Protein AF-A0AAJ6JG89-F1 (afdb_monomer)

Radius of gyration: 14.77 Å; Cα contacts (8 Å, |Δi|>4): 32; chains: 1; bounding box: 33×25×38 Å

pLDDT: mean 83.09, std 14.22, range [32.19, 92.69]

Foldseek 3Di:
DDVVVLLVLLVVLVVVVVVLVVVLVVLVPDDPVSSVVVVVVSVVVNCCSVPVPVVVSCVVPVVNDDDPPPPPDD

Secondary structure (DSSP, 8-state):
--HHHHHHHHHHHHHHHHHHHHHHHHHHTS-HHHHHHHHHHHHHHHHHHIIIIIHHHHHH-GGGSPP-------

Sequence (74 aa):
MKREQAVRITDHLLDACEALDKADMAIAGLGKEERLRFDRLLYEVVQDLEDKLLLPICEQYPDLLPPEPERSRP

Nearest PDB structures (foldseek):
  7tvb-assembly1_A  TM=8.413E-01  e=4.779E+00  Homo sapiens
  6dkm-assembly3_E  TM=8.781E-01  e=7.470E+00  synthetic construct

Structure (mmCIF, N/CA/C/O backbone):
data_AF-A0AAJ6JG89-F1
#
_entry.id   AF-A0AAJ6JG89-F1
#
loop_
_atom_site.group_PDB
_atom_site.id
_atom_site.type_symbol
_atom_site.label_atom_id
_atom_site.label_alt_id
_atom_site.label_comp_id
_atom_site.label_asym_id
_atom_site.label_entity_id
_atom_site.label_seq_id
_atom_site.pdbx_PDB_i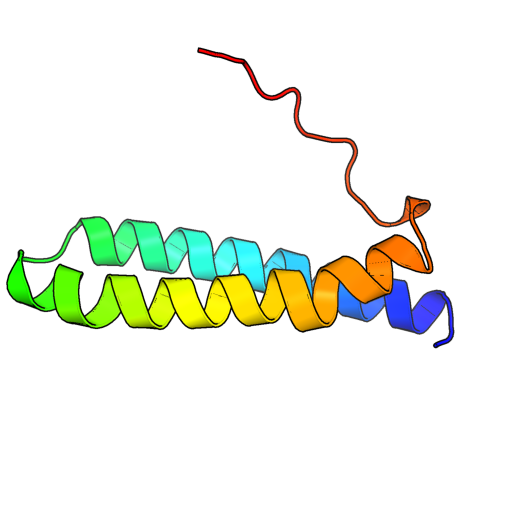ns_code
_atom_site.Cartn_x
_atom_site.Cartn_y
_atom_site.Cartn_z
_atom_site.occupancy
_atom_site.B_iso_or_equiv
_atom_site.auth_seq_id
_atom_site.auth_comp_id
_atom_site.auth_asym_id
_atom_site.auth_atom_id
_atom_site.pdbx_PDB_model_num
ATOM 1 N N . MET A 1 1 ? 18.445 0.987 -10.526 1.00 83.06 1 MET A N 1
ATOM 2 C CA . MET A 1 1 ? 17.567 -0.197 -10.706 1.00 83.06 1 MET A CA 1
ATOM 3 C C . MET A 1 1 ? 17.341 -0.429 -12.205 1.00 83.06 1 MET A C 1
ATOM 5 O O . MET A 1 1 ? 17.651 0.474 -12.966 1.00 83.06 1 MET A O 1
ATOM 9 N N . LYS A 1 2 ? 16.885 -1.605 -12.667 1.00 91.81 2 LYS A N 1
ATOM 10 C CA . LYS A 1 2 ? 16.437 -1.784 -14.070 1.00 91.81 2 LYS A CA 1
ATOM 11 C C . LYS A 1 2 ? 14.947 -1.451 -14.184 1.00 91.81 2 LYS A C 1
ATOM 13 O O . LYS A 1 2 ? 14.197 -1.821 -13.287 1.00 91.81 2 LYS A O 1
ATOM 18 N N . ARG A 1 3 ? 14.501 -0.858 -15.297 1.00 88.12 3 ARG A N 1
ATOM 19 C CA . ARG A 1 3 ? 13.088 -0.470 -15.497 1.00 88.12 3 ARG A CA 1
ATOM 20 C C . ARG A 1 3 ? 12.109 -1.631 -15.284 1.00 88.12 3 ARG A C 1
ATOM 22 O O . ARG A 1 3 ? 11.109 -1.470 -14.608 1.00 88.12 3 ARG A O 1
ATOM 29 N N . GLU A 1 4 ? 12.420 -2.824 -15.782 1.00 90.50 4 GLU A N 1
ATOM 30 C CA . GLU A 1 4 ? 11.581 -4.022 -15.584 1.00 90.50 4 GLU A CA 1
ATOM 31 C C . GLU A 1 4 ? 11.424 -4.418 -14.110 1.00 90.50 4 GLU A C 1
ATOM 33 O O . GLU A 1 4 ? 10.402 -4.964 -13.711 1.00 90.50 4 GLU A O 1
ATOM 38 N N . GLN A 1 5 ? 12.456 -4.178 -13.299 1.00 90.00 5 GLN A N 1
ATOM 39 C CA . GLN A 1 5 ? 12.396 -4.407 -11.860 1.00 90.00 5 GLN A CA 1
ATOM 40 C C . GLN A 1 5 ? 11.587 -3.306 -11.169 1.00 90.00 5 GLN A C 1
ATOM 42 O O . GLN A 1 5 ? 10.839 -3.620 -10.252 1.00 90.00 5 GLN A O 1
AT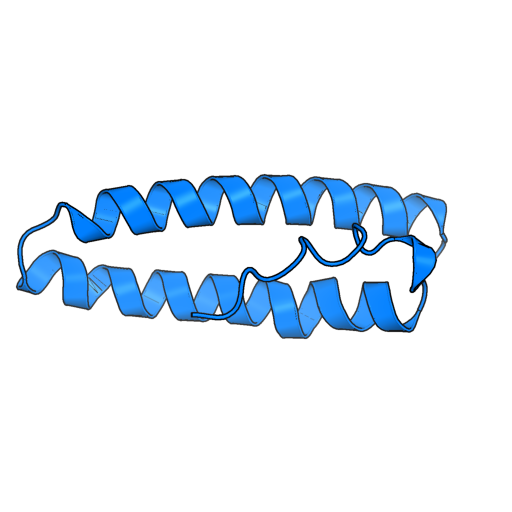OM 47 N N . ALA A 1 6 ? 11.709 -2.061 -11.638 1.00 89.69 6 ALA A N 1
ATOM 48 C CA . ALA A 1 6 ? 10.910 -0.935 -11.166 1.00 89.69 6 ALA A CA 1
ATOM 49 C C . ALA A 1 6 ? 9.414 -1.204 -11.350 1.00 89.69 6 ALA A C 1
ATOM 51 O O . ALA A 1 6 ? 8.683 -1.150 -10.375 1.00 89.69 6 ALA A O 1
ATOM 52 N N . VAL A 1 7 ? 9.006 -1.623 -12.555 1.00 88.88 7 VAL A N 1
ATOM 53 C CA . VAL A 1 7 ? 7.614 -1.990 -12.875 1.00 88.88 7 VAL A CA 1
ATOM 54 C C . VAL A 1 7 ? 7.076 -3.026 -11.890 1.00 88.88 7 VAL A C 1
ATOM 56 O O . VAL A 1 7 ? 6.070 -2.783 -11.242 1.00 88.88 7 VAL A O 1
ATOM 59 N N . ARG A 1 8 ? 7.787 -4.146 -11.701 1.00 91.00 8 ARG A N 1
ATOM 60 C CA . ARG A 1 8 ? 7.328 -5.205 -10.786 1.00 91.00 8 ARG A CA 1
ATOM 61 C C . ARG A 1 8 ? 7.212 -4.739 -9.337 1.00 91.00 8 ARG A C 1
ATOM 63 O O . ARG A 1 8 ? 6.324 -5.190 -8.626 1.00 91.00 8 ARG A O 1
ATOM 70 N N . ILE A 1 9 ? 8.133 -3.889 -8.878 1.00 89.38 9 ILE A N 1
ATOM 71 C CA . ILE A 1 9 ? 8.064 -3.348 -7.517 1.00 89.38 9 ILE A CA 1
ATOM 72 C C . ILE A 1 9 ? 6.882 -2.386 -7.402 1.00 89.38 9 ILE A C 1
ATOM 74 O O . ILE A 1 9 ? 6.149 -2.479 -6.427 1.00 89.38 9 ILE A O 1
ATOM 78 N N . THR A 1 10 ? 6.665 -1.517 -8.391 1.00 87.31 10 THR A N 1
ATOM 79 C CA . THR A 1 10 ? 5.509 -0.616 -8.432 1.00 87.31 10 THR A CA 1
ATOM 80 C C . THR A 1 10 ? 4.194 -1.392 -8.415 1.00 87.31 10 THR A C 1
ATOM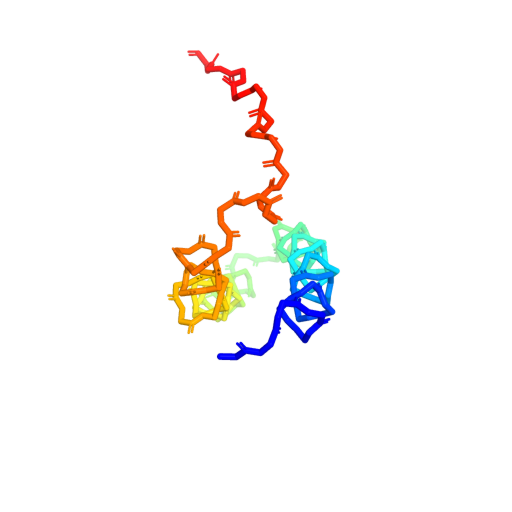 82 O O . THR A 1 10 ? 3.340 -1.066 -7.602 1.00 87.31 10 THR A O 1
ATOM 85 N N . ASP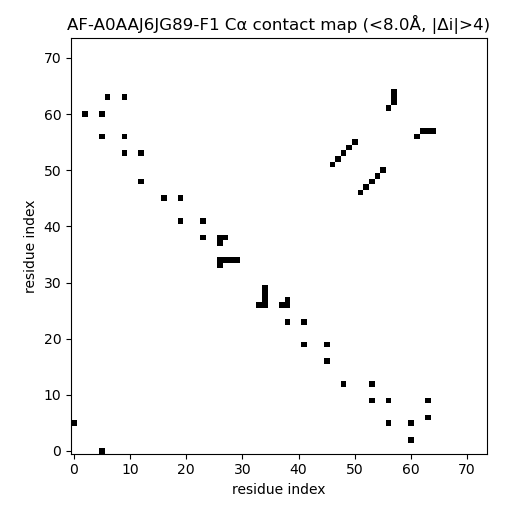 A 1 11 ? 4.050 -2.454 -9.213 1.00 89.25 11 ASP A N 1
ATOM 86 C CA . ASP A 1 11 ? 2.836 -3.286 -9.218 1.00 89.25 11 ASP A CA 1
ATOM 87 C C . ASP A 1 11 ? 2.551 -3.864 -7.820 1.00 89.25 11 ASP A C 1
ATOM 89 O O . ASP A 1 11 ? 1.458 -3.710 -7.282 1.00 89.25 11 ASP A O 1
ATOM 93 N N . HIS A 1 12 ? 3.565 -4.447 -7.172 1.00 90.69 12 HIS A N 1
ATOM 94 C CA . HIS A 1 12 ? 3.422 -4.971 -5.811 1.00 90.69 12 HIS A CA 1
ATOM 95 C C . HIS A 1 12 ? 3.146 -3.890 -4.761 1.00 90.69 12 HIS A C 1
ATOM 97 O O . HIS A 1 12 ? 2.468 -4.162 -3.771 1.00 90.69 12 HIS A O 1
ATOM 103 N N . LEU A 1 13 ? 3.683 -2.682 -4.943 1.00 88.69 13 LEU A N 1
ATOM 104 C CA . LEU A 1 13 ? 3.400 -1.551 -4.064 1.00 88.69 13 LEU A CA 1
ATOM 105 C C . LEU A 1 13 ? 1.951 -1.097 -4.195 1.00 88.69 13 LEU A C 1
ATOM 107 O O . LEU A 1 13 ? 1.323 -0.835 -3.178 1.00 88.69 13 LEU A O 1
ATOM 111 N N . LEU A 1 14 ? 1.410 -1.051 -5.413 1.00 86.06 14 LEU A N 1
ATOM 112 C CA . LEU A 1 14 ? 0.008 -0.706 -5.645 1.00 86.06 14 LEU A CA 1
ATOM 113 C C . LEU A 1 14 ? -0.930 -1.744 -5.014 1.00 86.06 14 LEU A C 1
ATOM 115 O O . LEU A 1 14 ? -1.863 -1.361 -4.309 1.00 86.06 14 LEU A O 1
ATOM 119 N N . ASP A 1 15 ? -0.632 -3.038 -5.175 1.00 90.19 15 ASP A N 1
ATOM 120 C CA . ASP A 1 15 ? -1.372 -4.116 -4.503 1.00 90.19 15 ASP A CA 1
ATOM 121 C C . ASP A 1 15 ? -1.315 -3.971 -2.970 1.00 90.19 15 ASP A C 1
ATOM 123 O O . ASP A 1 15 ? -2.312 -4.171 -2.267 1.00 90.19 15 ASP A O 1
ATOM 127 N N . ALA A 1 16 ? -0.142 -3.614 -2.432 1.00 90.25 16 ALA A N 1
ATOM 128 C CA . ALA A 1 16 ? 0.037 -3.386 -1.003 1.00 90.25 16 ALA A CA 1
ATOM 129 C C . ALA A 1 16 ? -0.763 -2.169 -0.519 1.00 90.25 16 ALA A C 1
ATOM 131 O O . ALA A 1 16 ? -1.453 -2.281 0.490 1.00 90.25 16 ALA A O 1
ATOM 132 N N . CYS A 1 17 ? -0.727 -1.045 -1.239 1.00 86.69 17 CYS A N 1
ATOM 133 C CA . CYS A 1 17 ? -1.527 0.142 -0.935 1.00 86.69 17 CYS A CA 1
ATOM 134 C C . CYS A 1 17 ? -3.025 -0.192 -0.906 1.00 86.69 17 CYS A C 1
ATOM 136 O O . CYS A 1 17 ? -3.692 0.134 0.070 1.00 86.69 17 CYS A O 1
ATOM 138 N N . GLU A 1 18 ? -3.540 -0.940 -1.888 1.00 89.25 18 GLU A N 1
ATOM 139 C CA . GLU A 1 18 ? -4.951 -1.352 -1.899 1.00 89.25 18 GLU A CA 1
ATOM 140 C C . GLU A 1 18 ? -5.310 -2.228 -0.681 1.00 89.25 18 GLU A C 1
ATOM 142 O O . GLU A 1 18 ? -6.389 -2.106 -0.092 1.00 89.25 18 GLU A O 1
ATOM 147 N N . ALA A 1 19 ? -4.413 -3.131 -0.275 1.00 92.69 19 ALA A N 1
A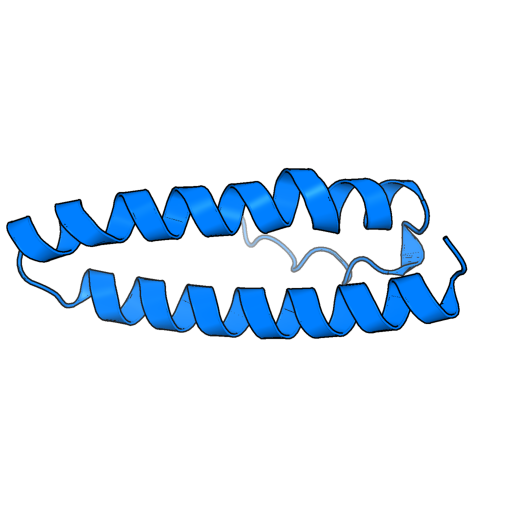TOM 148 C CA . ALA A 1 19 ? -4.615 -3.949 0.916 1.00 92.69 19 ALA A CA 1
ATOM 149 C C . ALA A 1 19 ? -4.585 -3.116 2.210 1.00 92.69 19 ALA A C 1
ATOM 151 O O . ALA A 1 19 ? -5.362 -3.387 3.131 1.00 92.69 19 ALA A O 1
ATOM 152 N N . LEU A 1 20 ? -3.714 -2.107 2.277 1.00 90.81 20 LEU A N 1
ATOM 153 C CA . LEU A 1 20 ? -3.599 -1.192 3.412 1.00 90.81 20 LEU A CA 1
ATOM 154 C C . LEU A 1 20 ? -4.829 -0.282 3.513 1.00 90.81 20 LEU A C 1
ATOM 156 O O . LEU A 1 20 ? -5.358 -0.141 4.611 1.00 90.81 20 LEU A O 1
ATOM 160 N N . ASP A 1 21 ? -5.368 0.211 2.397 1.00 88.06 21 ASP A N 1
ATOM 161 C CA . ASP A 1 21 ? -6.628 0.970 2.368 1.00 88.06 21 ASP A CA 1
ATOM 162 C C . ASP A 1 21 ? -7.797 0.139 2.916 1.00 88.06 21 ASP A C 1
ATOM 164 O O . ASP A 1 21 ? -8.596 0.601 3.734 1.00 88.06 21 ASP A O 1
ATOM 168 N N . LYS A 1 22 ? -7.885 -1.140 2.529 1.00 92.50 22 LYS A N 1
ATOM 169 C CA . LYS A 1 22 ? -8.894 -2.063 3.081 1.00 92.50 22 LYS A CA 1
ATOM 170 C C . LYS A 1 22 ? -8.705 -2.278 4.584 1.00 92.50 22 LYS A C 1
ATOM 172 O O . LYS A 1 22 ? -9.693 -2.383 5.314 1.00 92.50 22 LYS A O 1
ATOM 177 N N . ALA A 1 23 ? -7.459 -2.358 5.052 1.00 91.12 23 ALA A N 1
ATOM 178 C CA . ALA A 1 23 ? -7.154 -2.472 6.474 1.00 91.12 23 ALA A CA 1
ATOM 179 C C . ALA A 1 23 ? -7.541 -1.196 7.239 1.00 91.12 23 ALA A C 1
ATOM 181 O O . ALA A 1 23 ? -8.116 -1.302 8.322 1.00 91.12 23 ALA A O 1
ATOM 182 N N . ASP A 1 24 ? -7.309 -0.017 6.660 1.00 88.31 24 ASP A N 1
ATOM 183 C CA . ASP A 1 24 ? -7.706 1.271 7.233 1.00 88.31 24 ASP A CA 1
ATOM 184 C C . ASP A 1 24 ? -9.228 1.361 7.397 1.00 88.31 24 ASP A C 1
ATOM 186 O O . ASP A 1 24 ? -9.736 1.625 8.490 1.00 88.31 24 ASP A O 1
ATOM 190 N N . MET A 1 25 ? -9.979 0.988 6.355 1.00 90.38 25 MET A N 1
ATOM 191 C CA . MET A 1 25 ? -11.441 0.903 6.422 1.00 90.38 25 MET A CA 1
ATOM 192 C C . MET A 1 25 ? -11.929 -0.052 7.522 1.00 90.38 25 MET A C 1
ATOM 194 O O . MET A 1 25 ? -12.915 0.237 8.203 1.00 90.38 25 MET A O 1
ATOM 198 N N . ALA A 1 26 ? -11.252 -1.187 7.720 1.00 92.00 26 ALA A N 1
ATOM 199 C CA . ALA A 1 26 ? -11.591 -2.128 8.785 1.00 92.00 26 ALA A CA 1
ATOM 200 C C . ALA A 1 26 ? -11.290 -1.553 10.181 1.00 92.00 26 ALA A C 1
ATOM 202 O O . ALA A 1 26 ? -12.106 -1.700 11.093 1.00 92.00 26 ALA A O 1
ATOM 203 N N . ILE A 1 27 ? -10.160 -0.855 10.344 1.00 89.50 27 ILE A N 1
ATOM 204 C CA . ILE A 1 27 ? -9.771 -0.179 11.592 1.00 89.50 27 ILE A CA 1
ATOM 205 C C . ILE A 1 27 ? -10.747 0.950 11.935 1.00 89.50 27 ILE A C 1
ATOM 207 O O . ILE A 1 27 ? -11.110 1.117 13.101 1.00 89.50 27 ILE A O 1
ATOM 211 N N . ALA A 1 28 ? -11.228 1.689 10.935 1.00 87.44 28 ALA A N 1
ATOM 212 C CA . ALA A 1 28 ? -12.229 2.734 11.121 1.00 87.44 28 ALA A CA 1
ATOM 213 C C . ALA A 1 28 ? -13.549 2.201 11.714 1.00 87.44 28 ALA A C 1
ATOM 215 O O . ALA A 1 28 ? -14.267 2.958 12.371 1.00 87.44 28 ALA A O 1
ATOM 216 N N . GLY A 1 29 ? -13.847 0.910 11.520 1.00 90.19 29 GLY A N 1
ATOM 217 C CA . GLY A 1 29 ? -14.994 0.216 12.108 1.00 90.19 29 GLY A CA 1
ATOM 218 C C . GLY A 1 29 ? -14.807 -0.259 13.557 1.00 90.19 29 GLY A C 1
ATOM 219 O O . GLY A 1 29 ? -15.764 -0.763 14.145 1.00 90.19 29 GLY A O 1
ATOM 220 N N . LEU A 1 30 ? -13.610 -0.126 14.140 1.00 90.38 30 LEU A N 1
ATOM 221 C CA . LEU A 1 30 ? -13.309 -0.572 15.506 1.00 90.38 30 LEU A CA 1
ATOM 222 C C . LEU A 1 30 ? -13.755 0.433 16.582 1.00 90.38 30 LEU A C 1
ATOM 224 O O . LEU A 1 30 ? -14.080 1.592 16.309 1.00 90.38 30 LEU A O 1
ATOM 228 N N . GLY A 1 31 ? -13.722 -0.006 17.847 1.00 89.62 31 GLY A N 1
ATOM 229 C CA . GLY A 1 31 ? -13.902 0.872 18.998 1.00 89.62 31 GLY A CA 1
ATOM 230 C C . GLY A 1 31 ? -12.772 1.902 19.124 1.00 89.62 31 GLY A C 1
ATOM 231 O O . GLY A 1 31 ? -11.675 1.734 18.595 1.00 89.62 31 GLY A O 1
ATOM 232 N N . LYS A 1 32 ? -13.021 2.996 19.857 1.00 88.88 32 LYS A N 1
ATOM 233 C CA . LYS A 1 32 ? -12.105 4.154 19.941 1.00 88.88 32 LYS A CA 1
ATOM 234 C C . LYS A 1 32 ? -10.674 3.788 20.366 1.00 88.88 32 LYS A C 1
ATOM 236 O O . LYS A 1 32 ? -9.724 4.321 19.801 1.00 88.88 32 LYS A O 1
ATOM 241 N N . GLU A 1 33 ? -10.516 2.919 21.362 1.00 87.12 33 GLU A N 1
ATOM 242 C CA . GLU A 1 33 ? -9.194 2.525 21.874 1.00 87.12 33 GLU A CA 1
ATOM 243 C C . GLU A 1 33 ? -8.429 1.637 20.887 1.00 87.12 33 GLU A C 1
ATOM 245 O O . GLU A 1 33 ? -7.229 1.819 20.683 1.00 87.12 33 GLU A O 1
ATOM 250 N N . GLU A 1 34 ? -9.128 0.712 20.233 1.00 83.75 34 GLU A N 1
ATOM 251 C CA . GLU A 1 34 ? -8.553 -0.192 19.235 1.00 83.75 34 GLU A CA 1
ATOM 252 C C . GLU A 1 34 ? -8.163 0.579 17.976 1.00 83.75 34 GLU A C 1
ATOM 254 O O . GLU A 1 34 ? -7.052 0.412 17.476 1.00 83.75 34 GLU A O 1
ATOM 259 N N . ARG A 1 35 ? -9.023 1.501 17.528 1.00 88.00 35 ARG A N 1
ATOM 260 C CA . ARG A 1 35 ? -8.722 2.406 16.421 1.00 88.00 35 ARG A CA 1
ATOM 261 C C . ARG A 1 35 ? -7.437 3.182 16.683 1.00 88.00 35 ARG A C 1
ATOM 263 O O . ARG A 1 35 ? -6.511 3.080 15.896 1.00 88.00 35 ARG A O 1
ATOM 270 N N . LEU A 1 36 ? -7.324 3.879 17.817 1.00 85.94 36 LEU A N 1
ATOM 271 C CA . LEU A 1 36 ? -6.119 4.657 18.151 1.00 85.94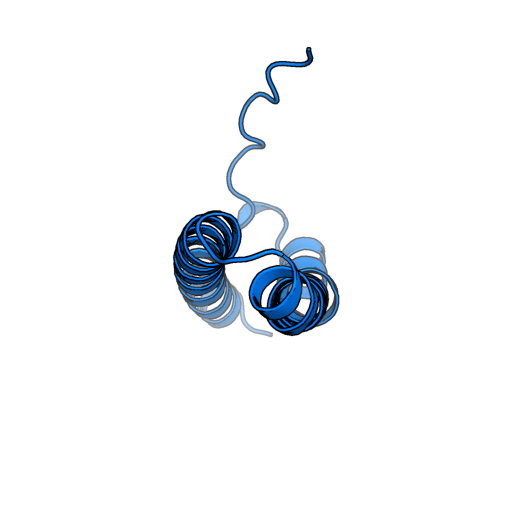 36 LEU A CA 1
ATOM 272 C C . LEU A 1 36 ? -4.839 3.810 18.193 1.00 85.94 36 LEU A C 1
ATOM 274 O O . LEU A 1 36 ? -3.755 4.316 17.902 1.00 85.94 36 LEU A O 1
ATOM 278 N N . ARG A 1 37 ? -4.951 2.530 18.560 1.00 86.62 37 ARG A N 1
ATOM 279 C CA . ARG A 1 37 ? -3.814 1.611 18.609 1.00 86.62 37 ARG A CA 1
ATOM 280 C C . ARG A 1 37 ? -3.323 1.207 17.218 1.00 86.62 37 ARG A C 1
ATOM 282 O O . ARG A 1 37 ? -2.116 1.064 17.040 1.00 86.62 37 ARG A O 1
ATOM 289 N N . PHE A 1 38 ? -4.231 0.989 16.270 1.00 86.94 38 PHE A N 1
ATOM 290 C CA . PHE A 1 38 ? -3.888 0.462 14.946 1.00 86.94 38 PHE A CA 1
ATOM 291 C C . PHE A 1 38 ? -3.724 1.543 13.876 1.00 86.94 38 PHE A C 1
ATOM 293 O O . PHE A 1 38 ? -2.827 1.417 13.052 1.00 86.94 38 PHE A O 1
ATOM 300 N N . ASP A 1 39 ? -4.516 2.613 13.933 1.00 84.12 39 ASP A N 1
ATOM 301 C CA . ASP A 1 39 ? -4.527 3.731 12.974 1.00 84.12 39 ASP A CA 1
ATOM 302 C C . ASP A 1 39 ? -3.124 4.333 12.807 1.00 84.12 39 ASP A C 1
ATOM 304 O O . ASP A 1 39 ? -2.595 4.419 11.703 1.00 84.12 39 ASP A O 1
ATOM 308 N N . ARG A 1 40 ? -2.438 4.606 13.926 1.00 85.94 40 ARG A N 1
ATOM 309 C CA . ARG A 1 40 ? -1.070 5.140 13.902 1.00 85.94 40 ARG A CA 1
ATOM 310 C C . ARG A 1 40 ? -0.053 4.168 13.299 1.00 85.94 40 A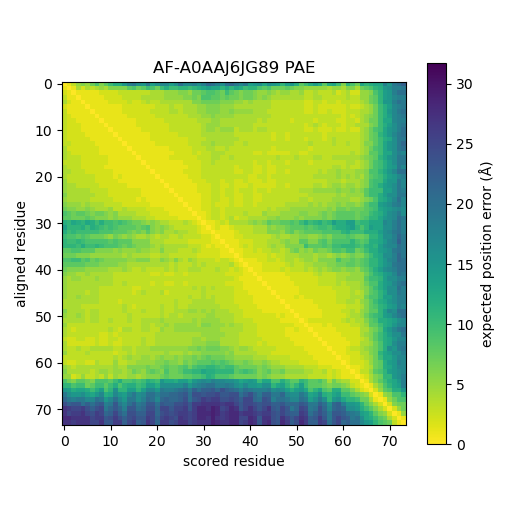RG A C 1
ATOM 312 O O . ARG A 1 40 ? 0.805 4.588 12.532 1.00 85.94 40 ARG A O 1
ATOM 319 N N . LEU A 1 41 ? -0.124 2.888 13.669 1.00 87.50 41 LEU A N 1
ATOM 320 C CA . LEU A 1 41 ? 0.810 1.875 13.169 1.00 87.50 41 LEU A CA 1
ATOM 321 C C . LEU A 1 41 ? 0.632 1.656 11.667 1.00 87.50 41 LEU A C 1
ATOM 323 O O . LEU A 1 41 ? 1.619 1.532 10.947 1.00 87.50 41 LEU A O 1
ATOM 327 N N . LEU A 1 42 ? -0.617 1.622 11.201 1.00 88.88 42 LEU A N 1
ATOM 328 C CA . LEU A 1 42 ? -0.921 1.473 9.786 1.00 88.88 42 LEU A CA 1
ATOM 329 C C . LEU A 1 42 ? -0.451 2.697 8.996 1.00 88.88 42 LEU A C 1
ATOM 331 O O . LEU A 1 42 ? 0.226 2.534 7.984 1.00 88.88 42 LEU A O 1
ATOM 335 N N . TYR A 1 43 ? -0.727 3.901 9.501 1.00 87.25 43 TYR A N 1
ATOM 336 C CA . TYR A 1 43 ? -0.270 5.148 8.896 1.00 87.25 43 TYR A CA 1
ATOM 337 C C . TYR A 1 43 ? 1.256 5.190 8.738 1.00 87.25 43 TYR A C 1
ATOM 339 O O . TYR A 1 43 ? 1.755 5.499 7.660 1.00 87.25 43 TYR A O 1
ATOM 347 N N . GLU A 1 44 ? 2.011 4.830 9.782 1.00 90.44 44 GLU A N 1
ATOM 348 C CA . GLU A 1 44 ? 3.480 4.812 9.731 1.00 90.44 44 GLU A CA 1
ATOM 349 C C . GLU A 1 44 ? 4.011 3.827 8.670 1.00 90.44 44 GLU A C 1
ATOM 351 O O . GLU A 1 44 ? 4.965 4.145 7.962 1.00 90.44 44 GLU A O 1
ATOM 356 N N . VAL A 1 45 ? 3.371 2.663 8.499 1.00 89.94 45 VAL A N 1
ATOM 357 C CA . VAL A 1 45 ? 3.752 1.684 7.463 1.00 89.94 45 VAL A CA 1
ATOM 358 C C . VAL A 1 45 ? 3.430 2.189 6.056 1.00 89.94 45 VAL A C 1
ATOM 360 O O . VAL A 1 45 ? 4.264 2.042 5.162 1.00 89.94 45 VAL A O 1
ATOM 363 N N . VAL A 1 46 ? 2.250 2.784 5.852 1.00 88.62 46 VAL A N 1
ATOM 364 C CA . VAL A 1 46 ? 1.850 3.361 4.557 1.00 88.62 46 VAL A CA 1
ATOM 365 C C . VAL A 1 46 ? 2.829 4.458 4.146 1.00 88.62 46 VAL A C 1
ATOM 367 O O . VAL A 1 46 ? 3.377 4.405 3.049 1.00 88.62 46 VAL A O 1
ATOM 370 N N . GLN A 1 47 ? 3.122 5.395 5.050 1.00 88.25 47 GLN A N 1
ATOM 371 C CA . GLN A 1 47 ? 4.053 6.492 4.782 1.00 88.25 47 GLN A CA 1
ATOM 372 C C . GLN A 1 47 ? 5.457 5.992 4.451 1.00 88.25 47 GLN A C 1
ATOM 374 O O . GLN A 1 47 ? 6.071 6.465 3.502 1.00 88.25 47 GLN A O 1
ATOM 379 N N . ASP A 1 48 ? 5.962 4.991 5.175 1.00 91.44 48 ASP A N 1
ATOM 380 C CA . ASP A 1 48 ? 7.272 4.41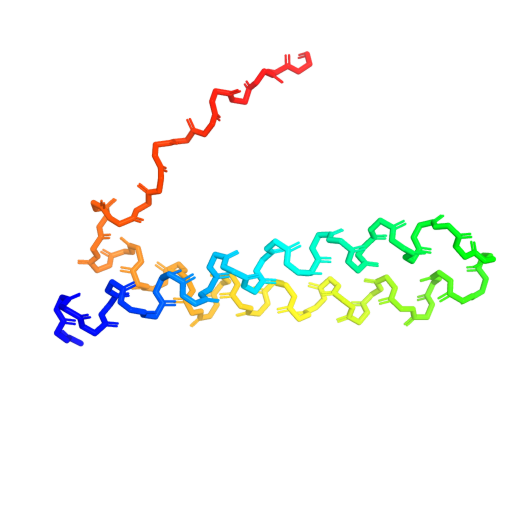8 4.878 1.00 91.44 48 ASP A CA 1
ATOM 381 C C . ASP A 1 48 ? 7.320 3.747 3.495 1.00 91.44 48 ASP A C 1
ATOM 383 O O . ASP A 1 48 ? 8.334 3.853 2.801 1.00 91.44 48 ASP A O 1
ATOM 387 N N . LEU A 1 49 ? 6.246 3.073 3.073 1.00 88.00 49 LEU A N 1
ATOM 388 C CA . LEU A 1 49 ? 6.162 2.470 1.739 1.00 88.00 49 LEU A CA 1
ATOM 389 C C . LEU A 1 49 ? 6.092 3.532 0.633 1.00 88.00 49 LEU A C 1
ATOM 391 O O . LEU A 1 49 ? 6.770 3.393 -0.389 1.00 88.00 49 LEU A O 1
ATOM 395 N N . GLU A 1 50 ? 5.324 4.598 0.845 1.00 85.75 50 GLU A N 1
ATOM 396 C CA . GLU A 1 50 ? 5.197 5.707 -0.102 1.00 85.75 50 GLU A CA 1
ATOM 397 C C . GLU A 1 50 ? 6.507 6.501 -0.220 1.00 85.75 50 GLU A C 1
ATOM 399 O O . GLU A 1 50 ? 7.071 6.607 -1.312 1.00 85.75 50 GLU A O 1
ATOM 404 N N . ASP A 1 51 ? 7.046 6.992 0.897 1.00 88.12 51 ASP A N 1
ATOM 405 C CA . ASP A 1 51 ? 8.185 7.914 0.910 1.00 88.12 51 ASP A CA 1
ATOM 406 C C . ASP A 1 51 ? 9.517 7.219 0.627 1.00 88.12 51 ASP A C 1
ATOM 408 O O . ASP A 1 51 ? 10.379 7.765 -0.066 1.00 88.12 51 ASP A O 1
ATOM 412 N N . LYS A 1 52 ? 9.733 6.020 1.183 1.00 89.31 52 LYS A N 1
ATOM 413 C CA . LYS A 1 52 ? 11.049 5.358 1.112 1.00 89.31 52 LYS A CA 1
ATOM 414 C C . LYS A 1 52 ? 11.177 4.414 -0.070 1.00 89.31 52 LYS A C 1
ATOM 416 O O . LYS A 1 52 ? 12.304 4.041 -0.404 1.00 89.31 52 LYS A O 1
ATOM 421 N N . LEU A 1 53 ? 10.064 4.003 -0.681 1.00 87.19 53 LEU A N 1
ATOM 422 C CA . LEU A 1 53 ? 10.092 3.034 -1.769 1.00 87.19 53 LEU A CA 1
ATOM 423 C C . LEU A 1 53 ? 9.395 3.538 -3.030 1.00 87.19 53 LEU A C 1
ATOM 425 O O . LEU A 1 53 ? 10.047 3.579 -4.071 1.00 87.19 53 LEU A O 1
ATOM 429 N N . LEU A 1 54 ? 8.130 3.956 -2.963 1.00 85.75 54 LEU A N 1
ATOM 430 C CA . LEU A 1 54 ? 7.401 4.372 -4.163 1.00 85.75 54 LEU A CA 1
ATOM 431 C C . LEU A 1 54 ? 7.974 5.663 -4.763 1.00 85.75 54 LEU A C 1
ATOM 433 O O . LEU A 1 54 ? 8.309 5.688 -5.947 1.00 85.75 54 LEU A O 1
ATOM 437 N N . LEU A 1 55 ? 8.158 6.707 -3.951 1.00 86.38 55 LEU A N 1
ATOM 438 C CA . LEU A 1 55 ? 8.648 8.007 -4.410 1.00 86.38 55 LEU A CA 1
ATOM 439 C C . LEU A 1 55 ? 10.016 7.906 -5.121 1.00 86.38 55 LEU A C 1
ATOM 441 O O . LEU A 1 55 ? 10.101 8.345 -6.270 1.00 86.38 55 LEU A O 1
ATOM 445 N N . PRO A 1 56 ? 11.054 7.246 -4.563 1.00 90.38 56 PRO A N 1
ATOM 446 C CA . PRO A 1 56 ? 12.335 7.084 -5.255 1.00 90.38 56 PRO A CA 1
ATOM 447 C C . PRO A 1 56 ? 12.248 6.308 -6.574 1.00 90.38 56 PRO A C 1
ATOM 449 O O . PRO A 1 56 ? 13.087 6.492 -7.462 1.00 90.38 56 PRO A O 1
ATOM 452 N N . ILE A 1 57 ? 11.278 5.395 -6.705 1.00 88.44 57 ILE A N 1
ATOM 453 C CA . ILE A 1 57 ? 11.047 4.644 -7.944 1.00 88.44 57 ILE A CA 1
ATOM 454 C C . ILE A 1 57 ? 10.411 5.557 -8.990 1.00 88.44 57 ILE A C 1
ATOM 456 O O . ILE A 1 57 ? 10.874 5.576 -10.130 1.00 88.44 57 ILE A O 1
ATOM 460 N N . CYS A 1 58 ? 9.415 6.346 -8.596 1.00 83.94 58 CYS A N 1
ATOM 461 C CA . CYS A 1 58 ? 8.730 7.299 -9.464 1.00 83.94 58 CYS A CA 1
ATOM 462 C C . CYS A 1 58 ? 9.646 8.449 -9.912 1.00 83.94 58 CYS A C 1
ATOM 464 O O . CYS A 1 58 ? 9.579 8.864 -11.063 1.00 83.94 58 CYS A O 1
ATOM 466 N N . GLU A 1 59 ? 10.559 8.923 -9.061 1.00 88.19 59 GLU A N 1
ATOM 467 C CA . GLU A 1 59 ? 11.578 9.910 -9.452 1.00 88.19 59 GLU A CA 1
ATOM 468 C C . GLU A 1 59 ? 12.526 9.372 -10.536 1.00 88.19 59 GLU A C 1
ATOM 470 O O . GLU A 1 59 ? 12.962 10.112 -11.419 1.00 88.19 59 GLU A O 1
ATOM 475 N N . GLN A 1 60 ? 12.838 8.072 -10.493 1.00 89.62 60 GLN A N 1
ATOM 476 C CA . GLN A 1 60 ? 13.665 7.406 -11.505 1.00 89.62 60 GLN A CA 1
ATOM 477 C C . GLN A 1 60 ? 12.880 7.042 -12.774 1.00 89.62 60 GLN A C 1
ATOM 479 O O . GLN A 1 60 ? 13.466 6.996 -13.858 1.00 89.62 60 GLN A O 1
ATOM 484 N N . TYR A 1 61 ? 11.583 6.759 -12.642 1.00 88.69 61 TYR A N 1
ATOM 485 C CA . TYR A 1 61 ? 10.699 6.282 -13.706 1.00 88.69 61 TYR A CA 1
ATOM 486 C C . TYR A 1 61 ? 9.307 6.933 -13.585 1.00 88.69 61 TYR A C 1
ATOM 488 O O . TYR A 1 61 ? 8.355 6.294 -13.129 1.00 88.69 61 TYR A O 1
ATOM 496 N N . PRO A 1 62 ? 9.169 8.212 -13.977 1.00 84.25 62 PRO A N 1
ATOM 497 C CA . PRO A 1 62 ? 7.933 8.976 -13.781 1.00 84.25 62 PRO A CA 1
ATOM 498 C C . PRO A 1 62 ? 6.756 8.451 -14.611 1.00 84.25 62 PRO A C 1
ATOM 500 O O . PRO A 1 62 ? 5.605 8.727 -14.296 1.00 84.25 62 PRO A O 1
ATOM 503 N N . ASP A 1 63 ? 7.033 7.659 -15.648 1.00 85.00 63 ASP A N 1
ATOM 504 C CA . ASP A 1 63 ? 6.040 6.969 -16.472 1.00 85.00 63 ASP A CA 1
ATOM 505 C C . ASP A 1 63 ? 5.328 5.812 -15.749 1.00 85.00 63 ASP A C 1
ATOM 507 O O . ASP A 1 63 ? 4.368 5.268 -16.289 1.00 85.00 63 ASP A O 1
ATOM 511 N N . LEU A 1 64 ? 5.799 5.417 -14.560 1.00 82.00 64 LEU A N 1
ATOM 512 C CA . LEU A 1 64 ? 5.207 4.337 -13.764 1.00 82.00 64 LEU A CA 1
ATOM 513 C C . LEU A 1 64 ? 4.115 4.807 -12.801 1.00 82.00 64 LEU A C 1
ATOM 515 O O . LEU A 1 64 ? 3.409 3.966 -12.247 1.00 82.00 64 LEU A O 1
ATOM 519 N N . LEU A 1 65 ? 3.961 6.116 -12.589 1.00 70.25 65 LEU A N 1
ATOM 520 C CA . LEU A 1 65 ? 2.828 6.627 -11.825 1.00 70.25 65 LEU A CA 1
ATOM 521 C C . LEU A 1 65 ? 1.546 6.415 -12.639 1.00 70.25 65 LEU A C 1
ATOM 523 O O . LEU A 1 65 ? 1.509 6.799 -13.814 1.00 70.25 65 LEU A O 1
ATOM 527 N N . PRO A 1 66 ? 0.474 5.857 -12.044 1.00 64.06 66 PRO A N 1
ATOM 528 C CA . PRO A 1 66 ? -0.837 5.993 -12.655 1.00 64.06 66 PRO A CA 1
ATOM 529 C C . PRO A 1 66 ? -1.108 7.494 -12.863 1.00 64.06 66 PRO A C 1
ATOM 531 O O . PRO A 1 66 ? -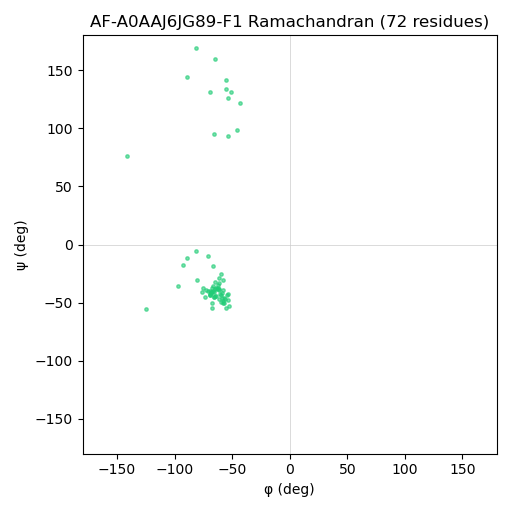0.708 8.297 -12.012 1.00 64.06 66 PRO A O 1
ATOM 534 N N . PRO A 1 67 ? -1.738 7.902 -13.985 1.00 59.78 67 PRO A N 1
ATOM 535 C CA . PRO A 1 67 ? -2.136 9.295 -14.159 1.00 59.78 67 PRO A CA 1
ATOM 536 C C . PRO A 1 67 ? -2.910 9.705 -12.909 1.00 59.78 67 PRO A C 1
ATOM 538 O O . PRO A 1 67 ? -3.759 8.923 -12.471 1.00 59.78 67 PRO A O 1
ATOM 541 N N . GLU A 1 68 ? -2.562 10.855 -12.311 1.00 57.78 68 GLU A N 1
ATOM 542 C CA . GLU A 1 68 ? -3.212 11.317 -11.081 1.00 57.78 68 GLU A CA 1
ATOM 543 C C . GLU A 1 68 ? -4.718 11.089 -11.240 1.00 57.78 68 GLU A C 1
ATOM 545 O O . GLU A 1 68 ? -5.287 11.585 -12.223 1.00 57.78 68 GLU A O 1
ATOM 550 N N . PRO A 1 69 ? -5.374 10.307 -10.357 1.00 48.34 69 PRO A N 1
ATOM 551 C CA . PRO A 1 69 ? -6.822 10.292 -10.371 1.00 48.34 69 PRO A CA 1
ATOM 552 C C . PRO A 1 69 ? -7.216 11.754 -10.246 1.00 48.34 69 PRO A C 1
ATOM 554 O O . PRO A 1 69 ? -6.690 12.423 -9.352 1.00 48.34 69 PRO A O 1
ATOM 557 N N . GLU A 1 70 ? -8.042 12.260 -11.173 1.00 41.25 70 GLU A N 1
ATOM 558 C CA . GLU A 1 70 ? -8.619 13.599 -11.089 1.00 41.25 70 GLU A CA 1
ATOM 559 C C . GLU A 1 70 ? -9.116 13.745 -9.656 1.00 41.25 70 GLU A C 1
ATOM 561 O O . GLU A 1 70 ? -10.159 13.197 -9.287 1.00 41.25 70 GLU A O 1
ATOM 566 N N . ARG A 1 71 ? -8.312 14.397 -8.806 1.00 43.94 71 ARG A N 1
ATOM 567 C CA . ARG A 1 71 ? -8.691 14.693 -7.439 1.00 43.94 71 ARG A CA 1
ATOM 568 C C . ARG A 1 71 ? -9.831 15.658 -7.643 1.00 43.94 71 ARG A C 1
ATOM 570 O O . ARG A 1 71 ? -9.604 16.843 -7.884 1.00 43.94 71 ARG A O 1
ATOM 577 N N . SER A 1 72 ? -11.044 15.113 -7.628 1.00 37.47 72 SER A N 1
ATOM 578 C CA . SER A 1 72 ? -12.272 15.852 -7.438 1.00 37.47 72 SER A CA 1
ATOM 579 C C . SER A 1 72 ? -12.040 16.627 -6.153 1.00 37.47 72 SER A C 1
ATOM 581 O O . SER A 1 72 ? -12.124 16.087 -5.052 1.00 37.47 72 SER A O 1
ATOM 583 N N . ARG A 1 73 ? -11.561 17.861 -6.326 1.00 32.19 73 ARG A N 1
ATOM 584 C CA . ARG A 1 73 ? -11.394 18.828 -5.255 1.00 32.19 73 ARG A CA 1
ATOM 585 C C . ARG A 1 73 ? -12.764 18.961 -4.585 1.00 32.19 73 ARG A C 1
ATOM 587 O O . ARG A 1 73 ? -13.749 19.065 -5.320 1.00 32.19 73 ARG A O 1
ATOM 594 N N . PRO A 1 74 ? -12.839 18.943 -3.247 1.00 38.78 74 PRO A N 1
ATOM 595 C CA . PRO A 1 74 ? -14.012 19.477 -2.572 1.00 38.78 74 PRO A CA 1
ATOM 596 C C . PRO A 1 74 ? -14.221 20.955 -2.935 1.00 38.78 74 PRO A C 1
ATOM 598 O O . PRO A 1 74 ? -13.215 21.650 -3.229 1.00 38.78 74 PRO A O 1
#

Solvent-accessible surface area (backbone atoms only — not comparable to full-atom values): 4405 Å² total; per-residue (Å²): 135,55,70,76,57,48,52,56,50,50,55,54,46,52,56,47,50,56,54,49,53,54,49,48,58,53,40,71,71,47,57,74,69,59,23,64,63,46,54,57,56,51,49,54,52,52,50,48,47,45,64,72,47,48,44,62,48,33,76,76,39,64,86,72,53,73,77,76,71,82,74,78,71,130

Mean predicted aligned error: 6.62 Å